Protein AF-A0A8D8CP98-F1 (afdb_monomer_lite)

Secondary structure (DSSP, 8-state):
------PPPPBTTB-----PPPSS----EEEEEEE--TT-SS-EEEEEEE--SHHHHTTS---TTEEEEEESS----TT-PPPTTPEEEEEETTTTEEEEEEEEPP--SB-TTSPBPPEEEEESGGGHHHHHHHHHHT-

Organism: Culex pipiens (NCBI:txid7175)

InterPro domains:
  IPR001254 Serine proteases, trypsin domain [PF00089] (19-131)
  IPR009003 Peptidase S1, PA clan [SSF50494] (10-136)

Structure (mmCIF, N/CA/C/O backbone):
data_AF-A0A8D8CP98-F1
#
_entry.id   AF-A0A8D8CP98-F1
#
loop_
_atom_site.group_PDB
_atom_site.id
_atom_site.type_symbol
_atom_site.label_atom_id
_atom_site.label_alt_id
_atom_site.label_comp_id
_atom_site.label_asym_id
_atom_site.label_entity_id
_atom_site.label_seq_id
_atom_site.pdbx_PDB_ins_code
_atom_site.Cartn_x
_atom_site.Cartn_y
_atom_site.Cartn_z
_atom_site.occupancy
_atom_site.B_iso_or_equiv
_atom_site.auth_seq_id
_atom_site.auth_comp_id
_atom_site.auth_asym_id
_atom_site.auth_atom_id
_atom_site.pdbx_PDB_model_num
ATOM 1 N N . SER A 1 1 ? -33.837 -20.892 5.143 1.00 38.81 1 SER A N 1
ATOM 2 C CA . SER A 1 1 ? -32.500 -21.498 4.996 1.00 38.81 1 SER A CA 1
ATOM 3 C C . SER A 1 1 ? -31.674 -21.085 6.203 1.00 38.81 1 SER A C 1
ATOM 5 O O . SER A 1 1 ? -31.676 -19.887 6.474 1.00 38.81 1 SER A O 1
ATOM 7 N N . PRO A 1 2 ? -31.062 -21.991 6.983 1.00 44.72 2 PRO A N 1
ATOM 8 C CA . PRO A 1 2 ? -30.258 -21.580 8.127 1.00 44.72 2 PRO A CA 1
ATOM 9 C C . PRO A 1 2 ? -28.942 -20.992 7.611 1.00 44.72 2 PRO A C 1
ATOM 11 O O . PRO A 1 2 ? -28.194 -21.669 6.908 1.00 44.72 2 PRO A O 1
ATOM 14 N N . GLN A 1 3 ? -28.671 -19.728 7.933 1.00 46.28 3 GLN A N 1
ATOM 15 C CA . GLN A 1 3 ? -27.362 -19.125 7.712 1.00 46.28 3 GLN A CA 1
ATOM 16 C C . GLN A 1 3 ? -26.374 -19.787 8.678 1.00 46.28 3 GLN A C 1
ATOM 18 O O . GLN A 1 3 ? -26.373 -19.509 9.875 1.00 46.28 3 GLN A O 1
ATOM 23 N N . THR A 1 4 ? -25.559 -20.715 8.183 1.00 48.72 4 THR A N 1
ATOM 24 C CA . THR A 1 4 ? -24.384 -21.183 8.918 1.00 48.72 4 THR A CA 1
ATOM 25 C C . THR A 1 4 ? -23.428 -20.005 9.057 1.00 48.72 4 THR A C 1
ATOM 27 O O . THR A 1 4 ? -22.854 -19.546 8.069 1.00 48.72 4 THR A O 1
ATOM 30 N N . ASN A 1 5 ? -23.287 -19.492 10.276 1.00 55.59 5 ASN A N 1
ATOM 31 C CA . ASN A 1 5 ? -22.322 -18.450 10.597 1.00 55.59 5 ASN A CA 1
ATOM 32 C C . ASN A 1 5 ? -20.901 -19.019 10.482 1.00 55.59 5 ASN A C 1
ATOM 34 O O . ASN A 1 5 ? -20.364 -19.589 11.428 1.00 55.59 5 ASN A O 1
ATOM 38 N N . ASN A 1 6 ? -20.297 -18.874 9.301 1.00 66.06 6 ASN A N 1
ATOM 39 C CA . ASN A 1 6 ? -18.942 -19.329 8.978 1.00 66.06 6 ASN A CA 1
ATOM 40 C C . ASN A 1 6 ? -17.869 -18.357 9.509 1.00 66.06 6 ASN A C 1
ATOM 42 O O . ASN A 1 6 ? -16.950 -17.976 8.783 1.00 66.06 6 ASN A O 1
ATOM 46 N N . TYR A 1 7 ? -17.996 -17.902 10.757 1.00 67.31 7 TYR A N 1
ATOM 47 C CA . TYR A 1 7 ? -17.000 -17.013 11.351 1.00 67.31 7 TYR A CA 1
ATOM 48 C C . TYR A 1 7 ? -15.720 -17.783 11.677 1.00 67.31 7 TYR A C 1
ATOM 50 O O . TYR A 1 7 ? -15.744 -18.821 12.337 1.00 67.31 7 TYR A O 1
ATOM 58 N N . ILE A 1 8 ? -14.586 -17.242 11.236 1.00 67.31 8 ILE A N 1
ATOM 59 C CA . ILE A 1 8 ? -13.264 -17.771 11.562 1.00 67.31 8 ILE A CA 1
ATOM 60 C C . ILE A 1 8 ? -12.943 -17.390 13.010 1.00 67.31 8 ILE A C 1
ATOM 62 O O . ILE A 1 8 ? -12.972 -16.214 13.371 1.00 67.31 8 ILE A O 1
ATOM 66 N N . SER A 1 9 ? -12.638 -18.378 13.851 1.00 61.72 9 SER A N 1
ATOM 67 C CA . SER A 1 9 ? -12.243 -18.123 15.237 1.00 61.72 9 SER A CA 1
ATOM 68 C C . SER A 1 9 ? -10.842 -17.498 15.305 1.00 61.72 9 SER A C 1
ATOM 70 O O . SER A 1 9 ? -9.921 -18.011 14.659 1.00 61.72 9 SER A O 1
ATOM 72 N N . PRO A 1 10 ? -10.643 -16.428 16.098 1.00 69.69 10 PRO A N 1
ATOM 73 C CA . PRO A 1 10 ? -9.317 -15.879 16.344 1.00 69.69 10 PRO A CA 1
ATOM 74 C C . PRO A 1 10 ? -8.365 -16.927 16.935 1.00 69.69 10 PRO A C 1
ATOM 76 O O . PRO A 1 10 ? -8.764 -17.791 17.714 1.00 69.69 10 PRO A O 1
ATOM 79 N N . SER A 1 11 ? -7.092 -16.835 16.569 1.00 57.78 11 SER A N 1
ATOM 80 C CA . SER A 1 11 ? -6.012 -17.731 16.993 1.00 57.78 11 SER A CA 1
ATOM 81 C C . SER A 1 11 ? -4.710 -16.933 17.084 1.00 57.78 11 SER A C 1
ATOM 83 O O . SER A 1 11 ? -4.646 -15.795 16.625 1.00 57.78 11 SER A O 1
ATOM 85 N N . ASN A 1 12 ? -3.632 -17.534 17.589 1.00 58.31 12 ASN A N 1
ATOM 86 C CA . ASN A 1 12 ? -2.290 -16.939 17.541 1.00 58.31 12 ASN A CA 1
ATOM 87 C C . ASN A 1 12 ? -1.852 -16.571 16.107 1.00 58.31 12 ASN A C 1
ATOM 89 O O . ASN A 1 12 ? -0.977 -15.728 15.930 1.00 58.31 12 ASN A O 1
ATOM 93 N N . TYR A 1 13 ? -2.475 -17.182 15.093 1.00 46.25 13 TYR A N 1
ATOM 94 C CA . TYR A 1 13 ? -2.233 -16.926 13.669 1.00 46.25 13 TYR A CA 1
ATOM 95 C C . TYR A 1 13 ? -3.300 -16.042 13.003 1.00 46.25 13 TYR A C 1
ATOM 97 O O . TYR A 1 13 ? -3.127 -15.638 11.857 1.00 46.25 13 TYR A O 1
ATOM 105 N N . ILE A 1 14 ? -4.412 -15.759 13.691 1.00 56.03 14 ILE A N 1
ATOM 106 C CA . ILE A 1 14 ? -5.579 -15.054 13.143 1.00 56.03 14 ILE A CA 1
ATOM 107 C C . ILE A 1 14 ? -6.000 -13.984 14.146 1.00 56.03 14 ILE A C 1
ATOM 109 O O . ILE A 1 14 ? -6.699 -14.262 15.120 1.00 56.03 14 ILE A O 1
ATOM 113 N N . GLY A 1 15 ? -5.554 -12.753 13.906 1.00 58.88 15 GLY A N 1
ATOM 114 C CA . GLY A 1 15 ? -5.884 -11.592 14.724 1.00 58.88 15 GLY A CA 1
ATOM 115 C C . GLY A 1 15 ? -6.503 -10.483 13.883 1.00 58.88 15 GLY A C 1
ATOM 116 O O . GLY A 1 15 ? -5.992 -10.137 12.821 1.00 58.88 15 GLY A O 1
ATOM 117 N N . HIS A 1 16 ? -7.585 -9.890 14.383 1.00 59.34 16 HIS A N 1
ATOM 118 C CA . HIS A 1 16 ? -8.153 -8.667 13.828 1.00 59.34 16 HIS A CA 1
ATOM 119 C C . HIS A 1 16 ? -7.709 -7.491 14.699 1.00 59.34 16 HIS A C 1
ATOM 121 O O . HIS A 1 16 ? -8.113 -7.383 15.853 1.00 59.34 16 HIS A O 1
ATOM 127 N N . SER A 1 17 ? -6.884 -6.596 14.160 1.00 53.38 17 SER A N 1
ATOM 128 C CA . SER A 1 17 ? -6.586 -5.314 14.803 1.00 53.38 17 SER A CA 1
ATOM 129 C C . SER A 1 17 ? -6.981 -4.202 13.845 1.00 53.38 17 SER A C 1
ATOM 131 O O . SER A 1 17 ? -6.178 -3.737 13.043 1.00 53.38 17 SER A O 1
ATOM 133 N N . PHE A 1 18 ? -8.249 -3.799 13.904 1.00 56.41 18 PHE A N 1
ATOM 134 C CA . PHE A 1 18 ? -8.772 -2.708 13.090 1.00 56.41 18 PHE A CA 1
ATOM 135 C C . PHE A 1 18 ? -9.221 -1.567 13.991 1.00 56.41 18 PHE A C 1
ATOM 137 O O . PHE A 1 18 ? -10.392 -1.439 14.339 1.00 56.41 18 PHE A O 1
ATOM 144 N N . THR A 1 19 ? -8.281 -0.705 14.358 1.00 52.34 19 THR A N 1
ATOM 145 C CA . THR A 1 19 ? -8.613 0.663 14.747 1.00 52.34 19 THR A CA 1
ATOM 146 C C . THR A 1 19 ? -8.212 1.574 13.593 1.00 52.34 19 THR A C 1
ATOM 148 O O . THR A 1 19 ? -7.018 1.776 13.368 1.00 52.34 19 THR A O 1
ATOM 151 N N . PRO A 1 20 ? -9.173 2.100 12.808 1.00 53.50 20 PRO A N 1
ATOM 152 C CA . PRO A 1 20 ? -8.846 3.121 11.832 1.00 53.50 20 PRO A CA 1
ATOM 153 C C . PRO A 1 20 ? -8.251 4.318 12.587 1.00 53.50 20 PRO A C 1
ATOM 155 O O . PRO A 1 20 ? -8.855 4.784 13.560 1.00 53.50 20 PRO A O 1
ATOM 158 N N . PRO A 1 21 ? -7.067 4.798 12.182 1.00 52.72 21 PRO A N 1
ATOM 159 C CA . PRO A 1 21 ? -6.411 5.928 12.825 1.00 52.72 21 PRO A CA 1
ATOM 160 C C . PRO A 1 21 ? -7.349 7.138 12.818 1.00 52.72 21 PRO A C 1
ATOM 162 O O . PRO A 1 21 ? -7.958 7.471 11.798 1.00 52.72 21 PRO A O 1
ATOM 165 N N . LYS A 1 22 ? -7.465 7.829 13.955 1.00 52.66 22 LYS A N 1
ATOM 166 C CA . LYS A 1 22 ? -8.063 9.170 13.961 1.00 52.66 22 LYS A CA 1
ATOM 167 C C . LYS A 1 22 ? -7.148 10.072 13.130 1.00 52.66 22 LYS A C 1
ATOM 169 O O . LYS A 1 22 ? -5.940 10.026 13.313 1.00 52.66 22 LYS A O 1
ATOM 174 N N . ALA A 1 23 ? -7.721 10.899 12.256 1.00 50.84 23 ALA A N 1
ATOM 175 C CA . ALA A 1 23 ? -7.043 11.717 11.237 1.00 50.84 23 ALA A CA 1
ATOM 176 C C . ALA A 1 23 ? -5.996 12.744 11.741 1.00 50.84 23 ALA A C 1
ATOM 178 O O . ALA A 1 23 ? -5.550 13.599 10.981 1.00 50.84 23 ALA A O 1
ATOM 179 N N . LYS A 1 24 ? -5.578 12.690 13.011 1.00 52.28 24 LYS A N 1
ATOM 180 C CA . LYS A 1 24 ? -4.443 13.465 13.506 1.00 52.28 24 LYS A CA 1
ATOM 181 C C . LYS A 1 24 ? -3.169 12.821 12.976 1.00 52.28 24 LYS A C 1
ATOM 183 O O . LYS A 1 24 ? -2.886 11.685 13.340 1.00 52.28 24 LYS A O 1
ATOM 188 N N . GLN A 1 25 ? -2.477 13.551 12.100 1.00 54.03 25 GLN A N 1
ATOM 189 C CA . GLN A 1 25 ? -1.149 13.317 11.515 1.00 54.03 25 GLN A CA 1
ATOM 190 C C . GLN A 1 25 ? -0.378 12.171 12.189 1.00 54.03 25 GLN A C 1
ATOM 192 O O . GLN A 1 25 ? 0.456 12.367 13.069 1.00 54.03 25 GLN A O 1
ATOM 197 N N . THR A 1 26 ? -0.744 10.945 11.822 1.00 66.50 26 THR A N 1
ATOM 198 C CA . THR A 1 26 ? -0.197 9.742 12.433 1.00 66.50 26 THR A CA 1
ATOM 199 C C . THR A 1 26 ? 1.078 9.434 11.680 1.00 66.50 26 THR A C 1
ATOM 201 O O . THR A 1 26 ? 1.041 9.173 10.479 1.00 66.50 26 THR A O 1
ATOM 204 N N . VAL A 1 27 ? 2.214 9.521 12.367 1.00 74.69 27 VAL A N 1
ATOM 205 C CA . VAL A 1 27 ? 3.494 9.135 11.779 1.00 74.69 27 VAL A CA 1
ATOM 206 C C . VAL A 1 27 ? 3.493 7.617 11.649 1.00 74.69 27 VAL A C 1
ATOM 208 O O . VAL A 1 27 ? 3.625 6.891 12.635 1.00 74.69 27 VAL A O 1
ATOM 211 N N . TRP A 1 28 ? 3.289 7.142 10.424 1.00 82.06 28 TRP A N 1
ATOM 212 C CA . TRP A 1 28 ? 3.362 5.727 10.104 1.00 82.06 28 TRP A CA 1
ATOM 213 C C . TRP A 1 28 ? 4.801 5.250 10.209 1.00 82.06 28 TRP A C 1
ATOM 215 O O . TRP A 1 28 ? 5.707 5.828 9.613 1.00 82.06 28 TRP A O 1
ATOM 225 N N . THR A 1 29 ? 5.013 4.180 10.966 1.00 84.88 29 TH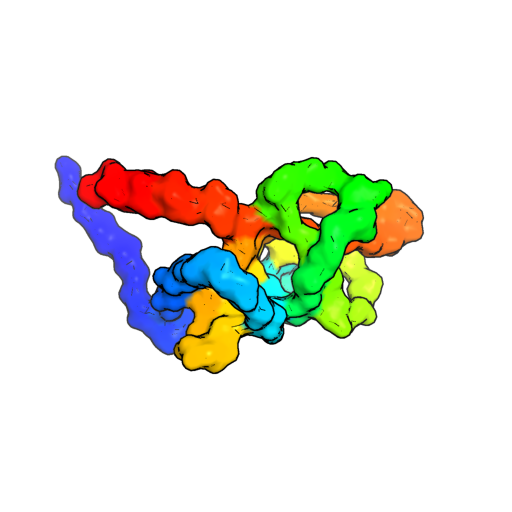R A N 1
ATOM 226 C CA . THR A 1 29 ? 6.336 3.573 11.113 1.00 84.88 29 THR A CA 1
ATOM 227 C C . THR A 1 29 ? 6.238 2.079 10.883 1.00 84.88 29 THR A C 1
ATOM 229 O O . THR A 1 29 ? 5.170 1.485 11.044 1.00 84.88 29 THR A O 1
ATOM 232 N N . ASN A 1 30 ? 7.362 1.472 10.500 1.00 91.44 30 ASN A N 1
ATOM 233 C CA . ASN A 1 30 ? 7.469 0.029 10.296 1.00 91.44 30 ASN A CA 1
ATOM 234 C C . ASN A 1 30 ? 6.363 -0.518 9.385 1.00 91.44 30 ASN A C 1
ATOM 236 O O . ASN A 1 30 ? 5.757 -1.536 9.698 1.00 91.44 30 ASN A O 1
ATOM 240 N N . CYS A 1 31 ? 6.064 0.173 8.285 1.00 93.38 31 CYS A N 1
ATOM 241 C CA . CYS A 1 31 ? 5.066 -0.296 7.336 1.00 93.38 31 CYS A CA 1
ATOM 242 C C . CYS A 1 31 ? 5.564 -1.544 6.615 1.00 93.38 31 CYS A C 1
ATOM 244 O O . CYS A 1 31 ? 6.735 -1.636 6.254 1.00 93.38 31 CYS A O 1
ATOM 246 N N . ASN A 1 32 ? 4.677 -2.506 6.409 1.00 93.81 32 ASN A N 1
ATOM 247 C CA . ASN A 1 32 ? 4.968 -3.748 5.720 1.00 93.81 32 ASN A CA 1
ATOM 248 C C . ASN A 1 32 ? 3.796 -4.112 4.817 1.00 93.81 32 ASN A C 1
ATOM 250 O O . ASN A 1 32 ? 2.639 -3.958 5.207 1.00 93.81 32 ASN A O 1
ATOM 254 N N . THR A 1 33 ? 4.109 -4.638 3.642 1.00 92.81 33 THR A N 1
ATOM 255 C CA . THR A 1 33 ? 3.174 -5.474 2.890 1.00 92.81 33 THR A CA 1
ATOM 256 C C . THR A 1 33 ? 3.536 -6.935 3.125 1.00 92.81 33 THR A C 1
ATOM 258 O O . THR A 1 33 ? 4.714 -7.283 3.281 1.00 92.81 33 THR A O 1
ATOM 261 N N . LEU A 1 34 ? 2.509 -7.772 3.224 1.00 91.44 34 LEU A N 1
ATOM 262 C CA . LEU A 1 34 ? 2.637 -9.217 3.346 1.00 91.44 34 LEU A CA 1
ATOM 263 C C . LEU A 1 34 ? 1.840 -9.845 2.214 1.00 91.44 34 LEU A C 1
ATOM 265 O O . LEU A 1 34 ? 0.651 -9.563 2.081 1.00 91.44 34 LEU A O 1
ATOM 269 N N . GLY A 1 35 ? 2.461 -10.714 1.427 1.00 89.56 35 GLY A N 1
ATOM 270 C CA . GLY A 1 35 ? 1.744 -11.342 0.329 1.00 89.56 35 GLY A CA 1
ATOM 271 C C . GLY A 1 35 ? 2.519 -12.441 -0.369 1.00 89.56 35 GLY A C 1
ATOM 272 O O . GLY A 1 35 ? 3.717 -12.637 -0.161 1.00 89.56 35 GLY A O 1
ATOM 273 N N . TRP A 1 36 ? 1.788 -13.189 -1.184 1.00 89.44 36 TRP A N 1
ATOM 274 C CA . TRP A 1 36 ? 2.355 -14.151 -2.118 1.00 89.44 36 TRP A CA 1
ATOM 275 C C . TRP A 1 36 ? 2.590 -13.474 -3.461 1.00 89.44 36 TRP A C 1
ATOM 277 O O . TRP A 1 36 ? 1.862 -12.551 -3.829 1.00 89.44 36 TRP A O 1
ATOM 287 N N . SER A 1 37 ? 3.572 -13.968 -4.206 1.00 85.44 37 SER A N 1
ATOM 288 C CA . SER A 1 37 ? 3.805 -13.583 -5.594 1.00 85.44 37 SER A CA 1
ATOM 289 C C . SER A 1 37 ? 3.852 -14.828 -6.473 1.00 85.44 37 SER A C 1
ATOM 291 O O . SER A 1 37 ? 3.957 -15.954 -5.990 1.00 85.44 37 SER A O 1
ATOM 293 N N . ARG A 1 38 ? 3.787 -14.646 -7.795 1.00 80.56 38 ARG A N 1
ATOM 294 C CA . ARG A 1 38 ? 3.774 -15.766 -8.755 1.00 80.56 38 ARG A CA 1
ATOM 295 C C . ARG A 1 38 ? 5.026 -16.641 -8.707 1.00 80.56 38 ARG A C 1
ATOM 297 O O . ARG A 1 38 ? 4.980 -17.770 -9.178 1.00 80.56 38 ARG A O 1
ATOM 304 N N . GLN A 1 39 ? 6.135 -16.106 -8.209 1.00 81.00 39 GLN A N 1
ATOM 305 C CA . GLN A 1 39 ? 7.442 -16.760 -8.255 1.00 81.00 39 GLN A CA 1
ATOM 306 C C . GLN A 1 39 ? 7.916 -17.242 -6.881 1.00 81.00 39 GLN A C 1
ATOM 308 O O . GLN A 1 39 ? 9.050 -17.69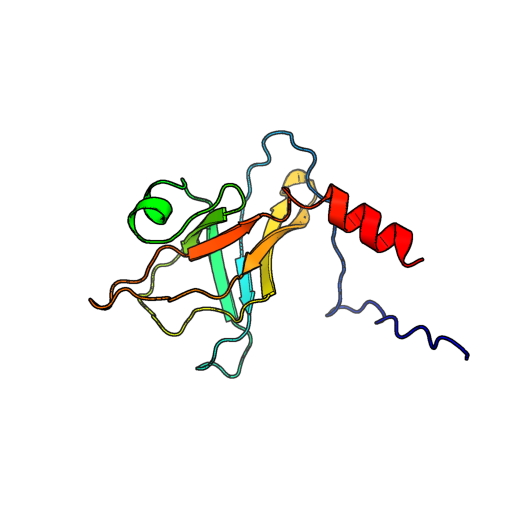8 -6.759 1.00 81.00 39 GLN A O 1
ATOM 313 N N . ARG A 1 40 ? 7.074 -17.140 -5.843 1.00 79.75 40 ARG A N 1
ATOM 314 C CA . ARG A 1 40 ? 7.424 -17.564 -4.485 1.00 79.75 40 ARG A CA 1
ATOM 315 C C . ARG A 1 40 ? 6.321 -18.404 -3.868 1.00 79.75 40 ARG A C 1
ATOM 317 O O . ARG A 1 40 ? 5.149 -18.046 -3.901 1.00 79.75 40 ARG A O 1
ATOM 324 N N . ASP A 1 41 ? 6.732 -19.519 -3.286 1.00 87.62 41 ASP A N 1
ATOM 325 C CA . ASP A 1 41 ? 5.879 -20.522 -2.648 1.00 87.62 41 ASP A CA 1
ATOM 326 C C . ASP A 1 41 ? 5.616 -20.242 -1.159 1.00 87.62 41 ASP A C 1
ATOM 328 O O . ASP A 1 41 ? 4.747 -20.860 -0.546 1.00 87.62 41 ASP A O 1
ATOM 332 N N . HIS A 1 42 ? 6.328 -19.280 -0.578 1.00 89.94 42 HIS A N 1
ATOM 333 C CA . HIS A 1 42 ? 6.166 -18.847 0.803 1.00 89.94 42 HIS A CA 1
ATOM 334 C C . HIS A 1 42 ? 5.742 -17.377 0.889 1.00 89.94 42 HIS A C 1
ATOM 336 O O . HIS A 1 42 ? 6.025 -16.566 0.002 1.00 89.94 42 HIS A O 1
ATOM 342 N N . LEU A 1 43 ? 5.060 -17.034 1.985 1.00 89.38 43 LEU A N 1
ATOM 343 C CA . LEU A 1 43 ? 4.618 -15.670 2.265 1.00 89.38 43 LEU A CA 1
ATOM 344 C C . LEU A 1 43 ? 5.828 -14.733 2.367 1.00 89.38 43 LEU A C 1
ATOM 346 O O . LEU A 1 43 ? 6.765 -15.001 3.121 1.00 89.38 43 LEU A O 1
ATOM 350 N N . GLN A 1 44 ? 5.786 -13.624 1.636 1.00 88.50 44 GLN A N 1
ATOM 351 C CA . GLN A 1 44 ? 6.826 -12.603 1.669 1.00 88.50 44 GLN A CA 1
ATOM 352 C C . GLN A 1 44 ? 6.450 -11.455 2.587 1.00 88.50 44 GLN A C 1
ATOM 354 O O . GLN A 1 44 ? 5.273 -11.147 2.780 1.00 88.50 44 GLN A O 1
ATOM 359 N N . ARG A 1 45 ? 7.481 -10.781 3.097 1.00 90.62 45 ARG A N 1
ATOM 360 C CA . ARG A 1 45 ? 7.359 -9.484 3.752 1.00 90.62 45 ARG A CA 1
ATOM 361 C C . ARG A 1 45 ? 8.267 -8.487 3.062 1.00 90.62 45 ARG A C 1
ATOM 363 O O . ARG A 1 45 ? 9.482 -8.674 3.064 1.00 90.62 45 ARG A O 1
ATOM 370 N N . VAL A 1 46 ? 7.684 -7.389 2.600 1.00 90.00 46 VAL A N 1
ATOM 371 C CA . VAL A 1 46 ? 8.433 -6.226 2.122 1.00 90.00 46 VAL A CA 1
ATOM 372 C C . VAL A 1 46 ? 8.182 -5.070 3.077 1.00 90.00 46 VAL A C 1
ATOM 374 O O . VAL A 1 46 ? 7.038 -4.683 3.323 1.00 90.00 46 VAL A O 1
ATOM 377 N N . GLN A 1 47 ? 9.261 -4.525 3.636 1.00 92.38 47 GLN A N 1
ATOM 378 C CA . GLN A 1 47 ? 9.181 -3.326 4.458 1.00 92.38 47 GLN A CA 1
ATOM 379 C C . GLN A 1 47 ? 9.066 -2.104 3.551 1.00 92.38 47 GLN A C 1
ATOM 381 O O . GLN A 1 47 ? 9.856 -1.932 2.624 1.00 92.38 47 GLN A O 1
ATOM 386 N N . LEU A 1 48 ? 8.096 -1.248 3.844 1.00 92.12 48 LEU A N 1
ATOM 387 C CA . LEU A 1 48 ? 7.734 -0.092 3.042 1.00 92.12 48 LEU A CA 1
ATOM 388 C C . LEU A 1 48 ? 8.003 1.208 3.798 1.00 92.12 48 LEU A C 1
ATOM 390 O O . LEU A 1 48 ? 7.884 1.287 5.025 1.00 92.12 48 LEU A O 1
ATOM 394 N N . LYS A 1 49 ? 8.298 2.254 3.035 1.00 91.25 49 LYS A N 1
ATOM 395 C CA . LYS A 1 49 ? 8.266 3.650 3.460 1.00 91.25 49 LYS A CA 1
ATOM 396 C C . LYS A 1 49 ? 7.201 4.353 2.635 1.00 91.25 49 LYS A C 1
ATOM 398 O O . LYS A 1 49 ? 7.240 4.288 1.411 1.00 91.25 49 LYS A O 1
ATOM 403 N N . ILE A 1 50 ? 6.238 4.988 3.297 1.00 90.56 50 ILE A N 1
ATOM 404 C CA . ILE A 1 50 ? 5.270 5.848 2.608 1.00 90.56 50 ILE A CA 1
ATOM 405 C C . ILE A 1 50 ? 6.025 7.098 2.159 1.00 90.56 50 ILE A C 1
ATOM 407 O O . ILE A 1 50 ? 6.702 7.725 2.974 1.00 90.56 50 ILE A O 1
ATOM 411 N N . SER A 1 51 ? 5.932 7.420 0.873 1.00 88.62 51 SER A N 1
ATOM 412 C CA . SER A 1 51 ? 6.667 8.509 0.232 1.00 88.62 51 SER A CA 1
ATOM 413 C C . SER A 1 51 ? 5.712 9.521 -0.404 1.00 88.62 51 SER A C 1
ATOM 415 O O . SER A 1 51 ? 4.490 9.331 -0.428 1.00 88.62 51 SER A O 1
ATOM 417 N N . ASP A 1 52 ? 6.268 10.628 -0.896 1.00 88.88 52 ASP A N 1
ATOM 418 C CA . ASP A 1 52 ? 5.514 11.611 -1.670 1.00 88.88 52 ASP A CA 1
ATOM 419 C C . ASP A 1 52 ? 4.925 10.983 -2.938 1.00 88.88 52 ASP A C 1
ATOM 421 O O . ASP A 1 52 ? 5.479 10.046 -3.501 1.00 88.88 52 ASP A O 1
ATOM 425 N N . MET A 1 53 ? 3.810 11.522 -3.434 1.00 88.81 53 MET A N 1
ATOM 426 C CA . MET A 1 53 ? 3.163 10.997 -4.647 1.00 88.81 53 MET A CA 1
ATOM 427 C C . MET A 1 53 ? 3.940 11.287 -5.937 1.00 88.81 53 MET A C 1
ATOM 429 O O . MET A 1 53 ? 3.810 10.544 -6.910 1.00 88.81 53 MET A O 1
ATOM 433 N N . LYS A 1 54 ? 4.782 12.326 -5.945 1.00 88.38 54 LYS A N 1
ATOM 434 C CA . LYS A 1 54 ? 5.484 12.825 -7.138 1.00 88.38 54 LYS A CA 1
ATOM 435 C C . LYS A 1 54 ? 6.287 11.751 -7.906 1.00 88.38 54 LYS A C 1
ATOM 437 O O . LYS A 1 54 ? 6.191 11.729 -9.132 1.00 88.38 54 LYS A O 1
ATOM 442 N N . PRO A 1 55 ? 7.059 10.849 -7.265 1.00 83.12 55 PRO A N 1
ATOM 443 C CA . PRO A 1 55 ? 7.757 9.769 -7.969 1.00 83.12 55 PRO A CA 1
ATOM 444 C C . PRO A 1 55 ? 6.796 8.771 -8.631 1.00 83.12 55 PRO A C 1
ATOM 446 O O . PRO A 1 55 ? 7.085 8.265 -9.713 1.00 83.12 55 PRO A O 1
ATOM 449 N N . CYS A 1 56 ? 5.641 8.513 -8.012 1.00 86.31 56 CYS A N 1
ATOM 450 C CA . CYS A 1 56 ? 4.633 7.593 -8.528 1.00 86.31 56 CYS A CA 1
ATOM 451 C C . CYS A 1 56 ? 3.838 8.175 -9.708 1.00 86.31 56 CYS A C 1
ATOM 453 O O . CYS A 1 56 ? 3.619 7.474 -10.695 1.00 86.31 56 CYS A O 1
ATOM 455 N N . GLU A 1 57 ? 3.430 9.445 -9.631 1.00 85.56 57 GLU A N 1
ATOM 456 C CA . GLU A 1 57 ? 2.613 10.122 -10.655 1.00 85.56 57 GLU A CA 1
ATOM 457 C C . GLU A 1 57 ? 3.310 10.219 -12.017 1.00 85.56 57 GLU A C 1
ATOM 459 O O . GLU A 1 57 ? 2.666 10.118 -13.058 1.00 85.56 57 GLU A O 1
ATOM 464 N N . ASN A 1 58 ? 4.636 10.361 -12.019 1.00 77.81 58 ASN A N 1
ATOM 465 C CA . ASN A 1 58 ? 5.415 10.478 -13.253 1.00 77.81 58 ASN A CA 1
ATOM 466 C C . ASN A 1 58 ? 5.547 9.153 -14.022 1.00 77.81 58 ASN A C 1
ATOM 468 O O . ASN A 1 58 ? 5.886 9.159 -15.204 1.00 77.81 58 ASN A O 1
ATOM 472 N N . ILE A 1 59 ? 5.347 8.017 -13.349 1.00 72.50 59 ILE A N 1
ATOM 473 C CA . ILE A 1 59 ? 5.703 6.682 -13.861 1.00 72.50 59 ILE A CA 1
ATOM 474 C C . ILE A 1 59 ? 4.465 5.784 -14.008 1.00 72.50 59 ILE A C 1
ATOM 476 O O . ILE A 1 59 ? 4.471 4.828 -14.793 1.00 72.50 59 ILE A O 1
ATOM 480 N N . SER A 1 60 ? 3.396 6.094 -13.275 1.00 70.12 60 SER A N 1
ATOM 481 C CA . SER A 1 60 ? 2.218 5.248 -13.139 1.00 70.12 60 SER A CA 1
ATOM 482 C C . SER A 1 60 ? 0.927 6.066 -13.069 1.00 70.12 60 SER A C 1
ATOM 484 O O . SER A 1 60 ? 0.917 7.207 -12.618 1.00 70.12 60 SER A O 1
ATOM 486 N N . ILE A 1 61 ? -0.199 5.448 -13.442 1.00 75.38 61 ILE A N 1
ATOM 487 C CA . ILE A 1 61 ? -1.527 6.059 -13.290 1.00 75.38 61 ILE A CA 1
ATOM 488 C C . ILE A 1 61 ? -1.888 6.086 -11.798 1.00 75.38 61 ILE A C 1
ATOM 490 O O . ILE A 1 61 ? -2.195 5.048 -11.195 1.00 75.38 61 ILE A O 1
ATOM 494 N N 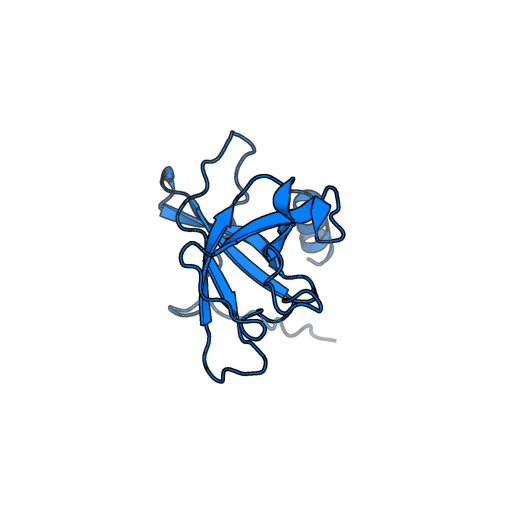. ALA A 1 62 ? -1.819 7.280 -11.213 1.00 84.06 62 ALA A N 1
ATOM 495 C CA . ALA A 1 62 ? -2.218 7.570 -9.844 1.00 84.06 62 ALA A CA 1
ATOM 496 C C . ALA A 1 62 ? -3.646 8.134 -9.788 1.00 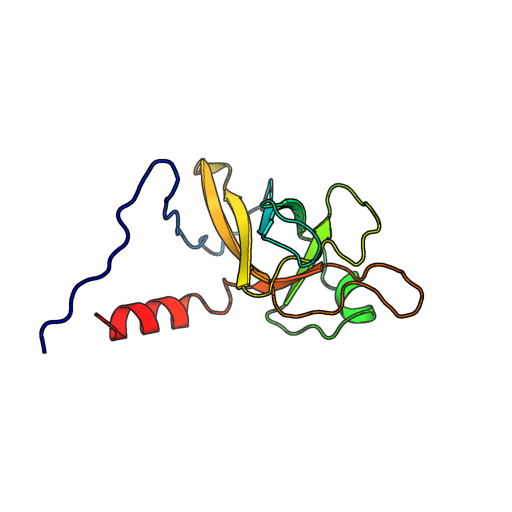84.06 62 ALA A C 1
ATOM 498 O O . ALA A 1 62 ? -4.132 8.764 -10.726 1.00 84.06 62 ALA A O 1
ATOM 499 N N . THR A 1 63 ? -4.313 7.924 -8.657 1.00 85.81 63 THR A N 1
ATOM 500 C CA . THR A 1 63 ? -5.609 8.532 -8.332 1.00 85.81 63 THR A CA 1
ATOM 501 C C . THR A 1 63 ? -5.519 9.248 -6.986 1.00 85.81 63 THR A C 1
ATOM 503 O O . THR A 1 63 ? -4.568 9.051 -6.230 1.00 85.81 63 THR A O 1
ATOM 506 N N . VAL A 1 64 ? -6.549 10.017 -6.622 1.00 84.88 64 VAL A N 1
ATOM 507 C CA . VAL A 1 64 ? -6.653 10.637 -5.285 1.00 84.88 64 VAL A CA 1
ATOM 508 C C . VAL A 1 64 ? -6.592 9.609 -4.142 1.00 84.88 64 VAL A C 1
ATOM 510 O O . VAL A 1 64 ? -6.115 9.907 -3.042 1.00 84.88 64 VAL A O 1
ATOM 513 N N . ASN A 1 65 ? -7.005 8.370 -4.424 1.00 88.88 65 ASN A N 1
ATOM 514 C CA . ASN A 1 65 ? -6.974 7.257 -3.483 1.00 88.88 65 ASN A CA 1
ATOM 515 C C . ASN A 1 65 ? -5.644 6.502 -3.485 1.00 88.88 65 ASN A C 1
ATOM 517 O O . ASN A 1 65 ? -5.460 5.630 -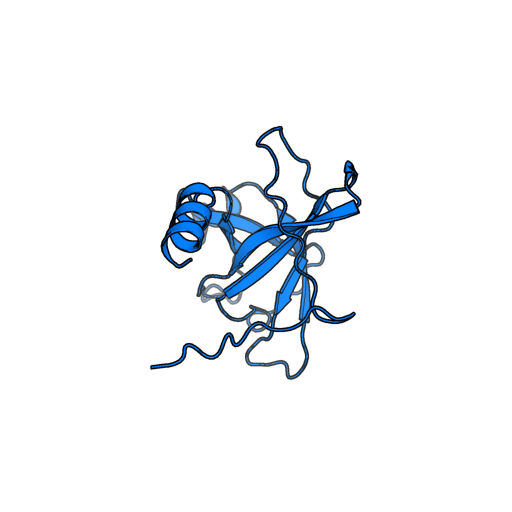2.647 1.00 88.88 65 ASN A O 1
ATOM 521 N N . SER A 1 66 ? -4.699 6.835 -4.361 1.00 90.75 66 SER A N 1
ATOM 522 C CA . SER A 1 66 ? -3.407 6.156 -4.413 1.00 90.75 66 SER A CA 1
ATOM 523 C C . SER A 1 66 ? -2.471 6.628 -3.297 1.00 90.75 66 SER A C 1
ATOM 525 O O . SER A 1 66 ? -2.480 7.792 -2.891 1.00 90.75 66 SER A O 1
ATOM 527 N N . MET A 1 67 ? -1.669 5.699 -2.787 1.00 91.75 67 MET A N 1
ATOM 528 C CA . MET A 1 67 ? -0.607 5.881 -1.803 1.00 91.75 67 MET A CA 1
ATOM 529 C C . MET A 1 67 ? 0.703 5.393 -2.413 1.00 91.75 67 MET A C 1
ATOM 531 O O . MET A 1 67 ? 0.832 4.209 -2.726 1.00 91.75 67 MET A O 1
ATOM 535 N N . CYS A 1 68 ? 1.659 6.307 -2.563 1.00 91.44 68 CYS A N 1
ATOM 536 C CA . CYS A 1 68 ? 3.001 5.997 -3.030 1.00 91.44 68 CYS A CA 1
ATOM 537 C C . CYS A 1 68 ? 3.852 5.440 -1.891 1.00 91.44 68 CYS A C 1
ATOM 539 O O . CYS A 1 68 ? 3.764 5.886 -0.742 1.00 91.44 68 CYS A O 1
ATOM 541 N N . THR A 1 69 ? 4.659 4.439 -2.213 1.00 90.81 69 THR A N 1
ATOM 542 C CA . THR A 1 69 ? 5.584 3.825 -1.272 1.00 90.81 69 THR A CA 1
ATOM 543 C C . THR A 1 69 ? 6.857 3.383 -1.972 1.00 90.81 69 THR A C 1
ATOM 545 O O . THR A 1 69 ? 6.883 3.113 -3.174 1.00 90.81 69 THR A O 1
ATOM 548 N N . GLU A 1 70 ? 7.901 3.233 -1.174 1.00 87.44 70 GLU A N 1
ATOM 549 C CA . GLU A 1 70 ? 9.185 2.693 -1.589 1.00 87.44 70 GLU A CA 1
ATOM 550 C C . GLU A 1 70 ? 9.552 1.513 -0.690 1.00 87.44 70 GLU A C 1
ATOM 552 O O . GLU A 1 70 ? 9.259 1.514 0.511 1.00 87.44 70 GLU A O 1
ATOM 557 N N . ALA A 1 71 ? 10.206 0.497 -1.253 1.00 85.81 71 ALA A N 1
ATOM 558 C CA . ALA A 1 71 ? 10.792 -0.564 -0.448 1.00 85.81 71 ALA A CA 1
ATOM 559 C C . ALA A 1 71 ? 11.929 0.020 0.406 1.00 85.81 71 ALA A C 1
ATOM 561 O O . ALA A 1 71 ? 12.820 0.697 -0.099 1.00 85.81 71 ALA A O 1
ATOM 562 N N . ALA A 1 72 ? 11.917 -0.249 1.712 1.00 82.31 72 ALA A N 1
ATOM 563 C CA . ALA A 1 72 ? 12.945 0.244 2.628 1.00 82.31 72 ALA A CA 1
ATOM 564 C C . ALA A 1 72 ? 14.340 -0.306 2.290 1.00 82.31 72 ALA A C 1
ATOM 566 O O . ALA A 1 72 ? 15.340 0.358 2.564 1.00 82.31 72 ALA A O 1
ATOM 567 N N . TYR A 1 73 ? 14.376 -1.497 1.690 1.00 78.69 73 TYR A N 1
ATOM 568 C CA . TYR A 1 73 ? 15.562 -2.148 1.157 1.00 78.69 73 TYR A CA 1
ATOM 569 C C . TYR A 1 73 ? 15.314 -2.419 -0.322 1.00 78.69 73 TYR A C 1
ATOM 571 O O . TYR A 1 73 ? 14.499 -3.272 -0.668 1.00 78.69 73 TYR A O 1
ATOM 579 N N . HIS A 1 74 ? 15.978 -1.658 -1.190 1.00 67.44 74 HIS A N 1
ATOM 580 C CA . HIS A 1 74 ? 15.822 -1.828 -2.626 1.00 67.44 74 HIS A CA 1
ATOM 581 C C . HIS A 1 74 ? 16.554 -3.072 -3.107 1.00 67.44 74 HIS A C 1
ATOM 583 O O . HIS A 1 74 ? 17.768 -3.208 -2.949 1.00 67.44 74 HIS A O 1
ATOM 589 N N . LYS A 1 75 ? 15.796 -3.946 -3.756 1.00 71.06 75 LYS A N 1
ATOM 590 C CA . LYS A 1 75 ? 16.301 -5.015 -4.597 1.00 71.06 75 LYS A CA 1
ATOM 591 C C . LYS A 1 75 ? 15.474 -4.958 -5.869 1.00 71.06 75 LYS A C 1
ATOM 593 O O . LYS A 1 75 ? 14.262 -5.105 -5.804 1.00 71.06 75 LYS A O 1
ATOM 598 N N . GLN A 1 76 ? 16.125 -4.693 -6.997 1.00 73.75 76 GLN A N 1
ATOM 599 C CA . GLN A 1 76 ? 15.439 -4.621 -8.279 1.00 73.75 76 GLN A CA 1
ATOM 600 C C . GLN A 1 76 ? 14.883 -6.006 -8.612 1.00 73.75 76 GLN A C 1
ATOM 602 O O . GLN A 1 76 ? 15.634 -6.911 -8.976 1.00 73.75 76 GLN A O 1
ATOM 607 N N . ASP A 1 77 ? 13.578 -6.179 -8.428 1.00 75.56 77 ASP A N 1
ATOM 608 C CA . ASP A 1 77 ? 12.908 -7.453 -8.641 1.00 75.56 77 ASP A CA 1
ATOM 609 C C . ASP A 1 77 ? 11.493 -7.231 -9.189 1.00 75.56 77 ASP A C 1
ATOM 611 O O . ASP A 1 77 ? 10.533 -6.967 -8.469 1.00 75.56 77 ASP A O 1
ATOM 615 N N . CYS A 1 78 ? 11.364 -7.388 -10.506 1.00 78.06 78 CYS A N 1
ATOM 616 C CA . CYS A 1 78 ? 10.101 -7.252 -11.230 1.00 78.06 78 CYS A CA 1
ATOM 617 C C . CYS A 1 78 ? 9.091 -8.378 -10.940 1.00 78.06 78 CYS A C 1
ATOM 619 O O . CYS A 1 78 ? 7.999 -8.379 -11.508 1.00 78.06 78 CYS A O 1
ATOM 621 N N . SER A 1 79 ? 9.462 -9.370 -10.126 1.00 75.94 79 SER A N 1
ATOM 622 C CA . SER A 1 79 ? 8.633 -10.526 -9.776 1.00 75.94 79 SER A CA 1
ATOM 623 C C . SER A 1 79 ? 8.159 -10.535 -8.320 1.00 75.94 79 SER A C 1
ATOM 625 O O . SER A 1 79 ? 7.331 -11.369 -7.941 1.00 75.94 79 SER A O 1
ATOM 627 N N . GLU A 1 80 ? 8.673 -9.610 -7.507 1.00 70.94 80 GLU A N 1
ATOM 628 C CA . GLU A 1 80 ? 8.372 -9.469 -6.079 1.00 70.94 80 GLU A CA 1
ATOM 629 C C . GLU A 1 80 ? 7.094 -8.655 -5.802 1.00 70.94 80 GLU A C 1
ATOM 631 O O . GLU A 1 80 ? 6.846 -8.285 -4.654 1.00 70.94 80 GLU A O 1
ATOM 636 N N . GLU A 1 81 ? 6.265 -8.360 -6.808 1.00 78.25 81 GLU A N 1
ATOM 637 C CA . GLU A 1 81 ? 4.946 -7.771 -6.554 1.00 78.25 81 GLU A CA 1
ATOM 638 C C . GLU A 1 81 ? 4.005 -8.806 -5.934 1.00 78.25 81 GLU A C 1
ATOM 640 O O . GLU A 1 81 ? 3.811 -9.912 -6.454 1.00 78.25 81 GLU A O 1
ATOM 645 N N . GLU A 1 82 ? 3.414 -8.434 -4.802 1.00 87.62 82 GLU A N 1
ATOM 646 C CA . GLU A 1 82 ? 2.415 -9.253 -4.139 1.00 87.62 82 GLU A CA 1
ATOM 647 C C . GLU A 1 82 ? 1.119 -9.289 -4.962 1.00 87.62 82 GLU A C 1
ATOM 649 O O . GLU A 1 82 ? 0.808 -8.376 -5.731 1.00 87.62 82 GLU A O 1
ATOM 654 N N . PHE A 1 83 ? 0.313 -10.337 -4.794 1.00 89.38 83 PHE A N 1
ATOM 655 C CA . PHE A 1 83 ? -1.000 -10.388 -5.429 1.00 89.38 83 PHE A CA 1
ATOM 656 C C . PHE A 1 83 ? -1.888 -9.210 -5.008 1.00 89.38 83 PHE A C 1
ATOM 658 O O . PHE A 1 83 ? -1.858 -8.749 -3.862 1.00 89.38 83 PHE A O 1
ATOM 665 N N . ALA A 1 84 ? -2.741 -8.765 -5.933 1.00 91.06 84 ALA A N 1
ATOM 666 C CA . ALA A 1 84 ? -3.774 -7.782 -5.638 1.00 91.06 84 ALA A CA 1
ATOM 667 C C . ALA A 1 84 ? -4.652 -8.255 -4.465 1.00 91.06 84 ALA A C 1
ATOM 669 O O . ALA A 1 84 ? -4.976 -9.436 -4.349 1.00 91.06 84 ALA A O 1
ATOM 670 N N . GLY A 1 85 ? -5.017 -7.322 -3.589 1.00 92.00 85 GLY A N 1
ATOM 671 C CA . GLY A 1 85 ? -5.678 -7.595 -2.314 1.00 92.00 85 GLY A CA 1
ATOM 672 C C . GLY A 1 85 ? -4.722 -7.734 -1.125 1.00 92.00 85 GLY A C 1
ATOM 673 O O . GLY A 1 85 ? -5.188 -7.729 0.014 1.00 92.00 85 GLY A O 1
ATOM 674 N N . SER A 1 86 ? -3.404 -7.806 -1.350 1.00 93.12 86 SER A N 1
ATOM 675 C CA . SER A 1 86 ? -2.423 -7.887 -0.258 1.00 93.12 86 SER A CA 1
ATOM 676 C C . SER A 1 86 ? -2.467 -6.636 0.635 1.00 93.12 86 SER A C 1
ATOM 678 O O . SER A 1 86 ? -2.552 -5.514 0.120 1.00 93.12 86 SER A O 1
ATOM 680 N N . PRO A 1 87 ? -2.441 -6.794 1.970 1.00 94.38 87 PRO A N 1
ATOM 681 C CA . PRO A 1 87 ? -2.578 -5.682 2.899 1.00 94.38 87 PRO A CA 1
ATOM 682 C C . PRO A 1 87 ? -1.268 -4.913 3.079 1.00 94.38 87 PRO A C 1
ATOM 684 O O . PRO A 1 87 ? -0.202 -5.506 3.229 1.00 94.38 87 PRO A O 1
ATOM 687 N N . VAL A 1 88 ? -1.372 -3.590 3.214 1.00 93.75 88 VAL A N 1
ATOM 688 C CA . VAL A 1 88 ? -0.309 -2.758 3.787 1.00 93.75 88 VAL A CA 1
ATOM 689 C C . VAL A 1 88 ? -0.666 -2.428 5.223 1.00 93.75 88 VAL A C 1
ATOM 691 O O . VAL A 1 88 ? -1.664 -1.751 5.489 1.00 93.75 88 VAL A O 1
ATOM 694 N N . VAL A 1 89 ? 0.174 -2.877 6.150 1.00 93.81 89 VAL A N 1
ATOM 695 C CA . VAL A 1 89 ? 0.011 -2.660 7.586 1.00 93.81 89 VAL A CA 1
ATOM 696 C C . VAL A 1 89 ? 1.148 -1.813 8.137 1.00 93.81 89 VAL A C 1
ATOM 698 O O . VAL A 1 89 ? 2.311 -2.041 7.820 1.00 93.81 89 VAL A O 1
ATOM 701 N N . CYS A 1 90 ? 0.829 -0.844 8.989 1.00 92.06 90 CYS A N 1
ATOM 702 C CA . CYS A 1 90 ? 1.818 -0.003 9.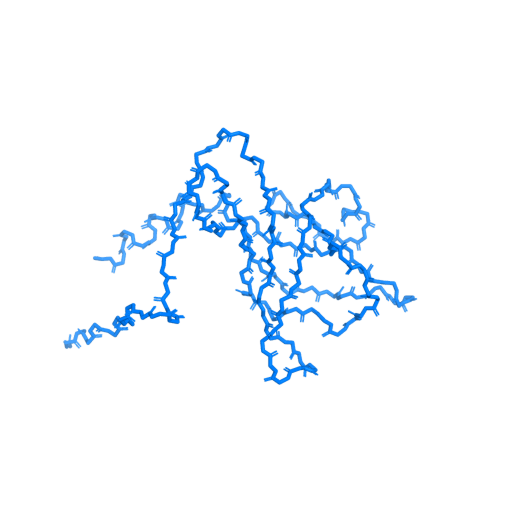663 1.00 92.06 90 CYS A CA 1
ATOM 703 C C . CYS A 1 90 ? 1.646 -0.072 11.177 1.00 92.06 90 CYS A C 1
ATOM 705 O O . CYS A 1 90 ? 0.531 -0.229 11.679 1.00 92.06 90 CYS A O 1
ATOM 707 N N . LEU A 1 91 ? 2.751 0.072 11.905 1.00 88.50 91 LEU A N 1
ATOM 708 C CA . LEU A 1 91 ? 2.733 0.129 13.358 1.00 88.50 91 LEU A CA 1
ATOM 709 C C . LEU A 1 91 ? 2.284 1.523 13.810 1.00 88.50 91 LEU A C 1
ATOM 711 O O . LEU A 1 91 ? 2.849 2.533 13.388 1.00 88.50 91 LEU A O 1
ATOM 715 N N . LEU A 1 92 ? 1.301 1.552 14.709 1.00 84.62 92 LEU A N 1
ATOM 716 C CA . LEU A 1 92 ? 0.917 2.689 15.538 1.00 84.62 92 LEU A CA 1
ATOM 717 C C . LEU A 1 92 ? 1.746 2.641 16.829 1.00 84.62 92 LEU A C 1
ATOM 719 O O . LEU A 1 92 ? 1.400 1.870 17.733 1.00 84.62 92 LEU A O 1
ATOM 723 N N . PRO A 1 93 ? 2.828 3.432 16.966 1.00 79.81 93 PRO A N 1
ATOM 724 C CA . PRO A 1 93 ? 3.766 3.261 18.078 1.00 79.81 93 PRO A CA 1
ATOM 725 C C . PRO A 1 93 ? 3.117 3.506 19.440 1.00 79.81 93 PRO A C 1
ATOM 727 O O . PRO A 1 93 ? 3.363 2.761 20.385 1.00 79.81 93 PRO A O 1
ATOM 730 N N . ALA A 1 94 ? 2.241 4.513 19.517 1.00 80.50 94 ALA A N 1
ATOM 731 C CA . ALA A 1 94 ? 1.540 4.887 20.743 1.00 80.50 94 ALA A CA 1
ATOM 732 C C . ALA A 1 94 ? 0.610 3.778 21.259 1.00 80.50 94 ALA A C 1
ATOM 734 O O . ALA A 1 94 ? 0.476 3.593 22.464 1.00 80.50 94 ALA A O 1
ATOM 735 N N . GLU A 1 95 ? -0.016 3.025 20.353 1.00 79.44 95 GLU A N 1
ATOM 736 C CA . GLU A 1 95 ? -1.000 1.995 20.700 1.00 79.44 95 GLU A CA 1
ATOM 737 C C . GLU A 1 95 ? -0.411 0.581 20.699 1.00 79.44 95 GLU A C 1
ATOM 739 O O . GLU A 1 95 ? -1.091 -0.356 21.112 1.00 79.44 95 GLU A O 1
ATOM 744 N N . ARG A 1 96 ? 0.833 0.412 20.221 1.00 82.38 96 ARG A N 1
ATOM 745 C CA . ARG A 1 96 ? 1.462 -0.893 19.940 1.00 82.38 96 ARG A CA 1
ATOM 746 C C . ARG A 1 96 ? 0.563 -1.807 19.096 1.00 82.38 96 ARG A C 1
ATOM 748 O O . ARG A 1 96 ? 0.534 -3.020 19.288 1.00 82.38 96 ARG A O 1
ATOM 755 N N . LYS A 1 97 ? -0.177 -1.212 18.161 1.00 84.19 97 LYS A N 1
ATOM 756 C CA . LYS A 1 97 ? -1.110 -1.905 17.266 1.00 84.19 97 LYS A CA 1
ATOM 757 C C . LYS A 1 97 ? -0.683 -1.756 15.823 1.00 84.19 97 LYS A C 1
ATOM 759 O O . LYS A 1 97 ? -0.091 -0.751 15.444 1.00 84.19 97 LYS A O 1
ATOM 764 N N . TRP A 1 98 ? -1.042 -2.740 15.017 1.00 87.12 98 TRP A N 1
ATOM 765 C CA . TRP A 1 98 ? -0.935 -2.653 13.570 1.00 87.12 98 TRP A CA 1
ATOM 766 C C . TRP A 1 98 ? -2.243 -2.117 13.001 1.00 87.12 98 TRP A C 1
ATOM 768 O O . TRP A 1 98 ? -3.320 -2.518 13.443 1.00 87.12 98 TRP A O 1
ATOM 778 N N . ALA A 1 99 ? -2.139 -1.206 12.039 1.00 87.88 99 ALA A N 1
ATOM 779 C CA . ALA A 1 99 ? -3.270 -0.644 11.319 1.00 87.88 99 ALA A CA 1
ATOM 780 C C . ALA A 1 99 ? -3.144 -0.960 9.831 1.00 87.88 99 ALA A C 1
ATOM 782 O O . ALA A 1 99 ? -2.070 -0.799 9.252 1.00 87.88 99 ALA A O 1
ATOM 783 N N . LEU A 1 100 ? -4.252 -1.372 9.215 1.00 91.00 100 LEU A N 1
ATOM 784 C CA . LEU A 1 100 ? -4.357 -1.504 7.767 1.00 91.00 100 LEU A CA 1
ATOM 785 C C . LEU A 1 100 ? -4.484 -0.107 7.147 1.00 91.00 100 LEU A C 1
ATOM 787 O O . LEU A 1 100 ? -5.451 0.607 7.414 1.00 91.00 100 LEU A O 1
ATOM 791 N N . VAL A 1 101 ? -3.513 0.277 6.323 1.00 91.50 101 VAL A N 1
ATOM 792 C CA . VAL A 1 101 ? -3.450 1.618 5.716 1.00 91.50 101 VAL A CA 1
ATOM 793 C C . VAL A 1 101 ? -3.657 1.599 4.206 1.00 91.50 101 VAL A C 1
ATOM 795 O O . VAL A 1 101 ? -4.112 2.594 3.639 1.00 91.50 101 VAL A O 1
ATOM 798 N N . GLY A 1 102 ? -3.382 0.466 3.562 1.00 93.00 102 GLY A N 1
ATOM 799 C CA . GLY A 1 102 ? -3.517 0.317 2.121 1.00 93.00 102 GLY A CA 1
ATOM 800 C C . GLY A 1 102 ? -3.786 -1.116 1.692 1.00 93.00 102 GLY A C 1
ATOM 801 O O . GLY A 1 102 ? -3.656 -2.053 2.482 1.00 93.00 102 GLY A O 1
ATOM 802 N N . VAL A 1 103 ? -4.152 -1.267 0.425 1.00 93.75 103 VAL A N 1
ATOM 803 C CA . VAL A 1 103 ? -4.354 -2.555 -0.239 1.00 93.75 103 VAL A CA 1
ATOM 804 C C . VAL A 1 103 ? -3.684 -2.545 -1.610 1.00 93.75 103 VAL A C 1
ATOM 806 O O . VAL A 1 103 ? -3.687 -1.524 -2.301 1.00 93.75 103 VAL A O 1
ATOM 809 N N . ALA A 1 104 ? -3.071 -3.661 -1.992 1.00 92.44 104 ALA A N 1
ATOM 810 C CA . ALA A 1 104 ? -2.441 -3.812 -3.297 1.00 92.44 104 ALA A CA 1
ATOM 811 C C . ALA A 1 104 ? -3.500 -3.874 -4.403 1.00 92.44 104 ALA A C 1
ATOM 813 O O . ALA A 1 104 ? -4.419 -4.692 -4.344 1.00 92.44 104 ALA A O 1
ATOM 814 N N . SER A 1 105 ? -3.348 -3.045 -5.433 1.00 87.94 105 SER A N 1
ATOM 815 C CA . SER A 1 105 ? -4.056 -3.193 -6.708 1.00 87.94 105 SER A CA 1
ATOM 816 C C . SER A 1 105 ? -3.188 -3.931 -7.724 1.00 87.94 105 SER A C 1
ATOM 818 O O . SER A 1 105 ? -1.975 -4.046 -7.562 1.00 87.94 105 SER A O 1
ATOM 820 N N . TRP A 1 106 ? -3.806 -4.433 -8.796 1.00 81.44 106 TRP A N 1
ATOM 821 C CA . TRP A 1 106 ? -3.051 -4.972 -9.924 1.00 81.44 106 TRP A CA 1
ATOM 822 C C . TRP A 1 106 ? -2.261 -3.850 -10.607 1.00 81.44 106 TRP A C 1
ATOM 824 O O . TRP A 1 106 ? -2.848 -2.854 -11.040 1.00 81.44 106 TRP A O 1
ATOM 834 N N . ARG A 1 107 ? -0.937 -4.004 -10.690 1.00 76.88 107 ARG A N 1
ATOM 835 C CA . ARG A 1 107 ? -0.017 -3.054 -11.328 1.00 76.88 107 ARG A CA 1
ATOM 836 C C . ARG A 1 107 ? 1.079 -3.808 -12.082 1.00 76.88 107 ARG A C 1
ATOM 838 O O . ARG A 1 107 ? 1.148 -5.032 -12.038 1.00 76.88 107 ARG A O 1
ATOM 845 N N . ILE A 1 108 ? 1.853 -3.066 -12.872 1.00 78.56 108 ILE A N 1
ATOM 846 C CA . ILE A 1 108 ? 2.984 -3.597 -13.635 1.00 78.56 108 ILE A CA 1
ATOM 847 C C . ILE A 1 108 ? 4.271 -3.179 -12.920 1.00 78.56 108 ILE A C 1
ATOM 849 O O . ILE A 1 108 ? 4.684 -2.021 -13.065 1.00 78.56 108 ILE A O 1
ATOM 853 N N . ALA A 1 109 ? 4.913 -4.134 -12.243 1.00 81.56 109 ALA A N 1
ATOM 854 C CA . ALA A 1 109 ? 6.141 -3.956 -11.463 1.00 81.56 109 ALA A CA 1
ATOM 855 C C . ALA A 1 109 ? 7.225 -3.141 -12.156 1.00 81.56 109 ALA A C 1
ATOM 857 O O . ALA A 1 109 ? 7.816 -2.261 -11.548 1.00 81.56 109 ALA A O 1
ATOM 858 N N . CYS A 1 110 ? 7.495 -3.413 -13.434 1.00 83.88 110 CYS A N 1
ATOM 859 C CA . CYS A 1 110 ? 8.617 -2.809 -14.141 1.00 83.88 110 CYS A CA 1
ATOM 860 C C . CYS A 1 110 ? 8.196 -2.115 -15.428 1.00 83.88 110 CYS A C 1
ATOM 862 O O . CYS A 1 110 ? 7.306 -2.555 -16.164 1.00 83.88 110 CYS A O 1
ATOM 864 N N . ALA A 1 111 ? 8.854 -0.996 -15.707 1.00 82.62 111 ALA A N 1
ATOM 865 C CA . ALA A 1 111 ? 8.794 -0.362 -17.009 1.00 82.62 111 ALA A CA 1
ATOM 866 C C . ALA A 1 111 ? 9.490 -1.240 -18.072 1.00 82.62 111 ALA A C 1
ATOM 868 O O . ALA A 1 111 ? 10.289 -2.111 -17.723 1.00 82.62 111 ALA A O 1
ATOM 869 N N . PRO A 1 112 ? 9.218 -1.029 -19.376 1.00 83.00 112 PRO A N 1
ATOM 870 C CA . PRO A 1 112 ? 9.818 -1.832 -20.448 1.00 83.00 112 PRO A CA 1
ATOM 871 C C . PRO A 1 112 ? 11.355 -1.867 -20.444 1.00 83.00 112 PRO A C 1
ATOM 873 O O . PRO A 1 112 ? 11.951 -2.809 -20.950 1.00 83.00 112 PRO A O 1
ATOM 876 N N . ASN A 1 113 ? 11.999 -0.859 -19.852 1.00 84.94 113 ASN A N 1
ATOM 877 C CA . ASN A 1 113 ? 13.451 -0.775 -19.675 1.00 84.94 113 ASN A CA 1
ATOM 878 C C . ASN A 1 113 ? 13.983 -1.569 -18.460 1.00 84.94 113 ASN A C 1
ATOM 880 O O . ASN A 1 113 ? 15.157 -1.445 -18.124 1.00 84.94 113 ASN A O 1
ATOM 884 N N . GLY A 1 114 ? 13.133 -2.346 -17.782 1.00 82.38 114 GLY A N 1
ATOM 885 C CA . GLY A 1 114 ? 13.495 -3.180 -16.634 1.00 82.38 114 GLY A CA 1
ATOM 886 C C . GLY A 1 114 ? 13.589 -2.439 -15.298 1.00 82.38 114 GLY A C 1
ATOM 887 O O . GLY A 1 114 ? 13.887 -3.070 -14.288 1.00 82.38 114 GLY A O 1
ATOM 888 N N . ILE A 1 115 ? 13.335 -1.127 -15.261 1.00 83.31 115 ILE A N 1
ATOM 889 C CA . ILE A 1 115 ? 13.355 -0.340 -14.020 1.00 83.31 115 ILE A CA 1
ATOM 890 C C . ILE A 1 115 ? 12.059 -0.588 -13.240 1.00 83.31 115 ILE A C 1
ATOM 892 O O . ILE A 1 115 ? 10.967 -0.481 -13.807 1.00 83.31 115 ILE A O 1
ATOM 896 N N . GLU A 1 116 ? 12.182 -0.909 -11.948 1.00 82.00 116 GLU A N 1
ATOM 897 C CA . GLU A 1 116 ? 11.035 -1.083 -11.049 1.00 82.00 116 GLU A CA 1
ATOM 898 C C . GLU A 1 116 ? 10.277 0.243 -10.912 1.00 82.00 116 GLU A C 1
ATOM 900 O O . GLU A 1 116 ? 10.858 1.315 -10.720 1.00 82.00 116 GLU A O 1
ATOM 905 N N . ARG A 1 117 ? 8.957 0.173 -11.045 1.00 82.50 117 ARG A N 1
ATOM 906 C CA . ARG A 1 117 ? 8.070 1.292 -10.779 1.00 82.50 117 ARG A CA 1
ATOM 907 C C . ARG A 1 117 ? 7.900 1.437 -9.267 1.00 82.50 117 ARG A C 1
ATOM 909 O O . ARG A 1 117 ? 7.816 0.434 -8.563 1.00 82.50 117 ARG A O 1
ATOM 916 N N . PRO A 1 118 ? 7.769 2.670 -8.758 1.00 83.88 118 PRO A N 1
ATOM 917 C CA . PRO A 1 118 ? 7.379 2.883 -7.374 1.00 83.88 118 PRO A CA 1
ATOM 918 C C . PRO A 1 118 ? 6.101 2.111 -7.024 1.00 83.88 118 PRO A C 1
ATOM 920 O O . PRO A 1 118 ? 5.133 2.098 -7.795 1.00 83.88 118 PRO A O 1
ATOM 923 N N . ARG A 1 119 ? 6.094 1.487 -5.845 1.00 87.69 119 ARG A N 1
ATOM 924 C CA . ARG A 1 119 ? 4.974 0.664 -5.390 1.00 87.69 119 ARG A CA 1
ATOM 925 C C . ARG A 1 119 ? 3.820 1.562 -4.978 1.00 87.69 119 ARG A C 1
ATOM 927 O O . ARG A 1 119 ? 3.978 2.451 -4.138 1.00 87.69 119 ARG A O 1
ATOM 934 N N . MET A 1 120 ? 2.647 1.306 -5.545 1.00 90.25 120 MET A N 1
ATOM 935 C CA . MET A 1 120 ? 1.428 2.040 -5.226 1.00 90.25 120 MET A CA 1
ATOM 936 C C . MET A 1 120 ? 0.343 1.128 -4.692 1.00 90.25 120 MET A C 1
ATOM 938 O O . MET A 1 120 ? 0.042 0.084 -5.267 1.00 90.25 120 MET A O 1
ATOM 942 N N . TYR A 1 121 ? -0.310 1.613 -3.650 1.00 92.62 121 TYR A N 1
ATOM 943 C CA . TYR A 1 121 ? -1.422 0.952 -2.988 1.00 92.62 121 TYR A CA 1
ATOM 944 C C . TYR A 1 121 ? -2.632 1.876 -2.967 1.00 92.62 121 TYR A C 1
ATOM 946 O O . TYR A 1 121 ? -2.488 3.095 -3.068 1.00 92.62 121 TYR A O 1
ATOM 954 N N . ASP A 1 122 ? -3.823 1.320 -2.796 1.00 92.56 122 ASP A N 1
ATOM 955 C CA . ASP A 1 122 ? -5.032 2.115 -2.610 1.00 92.56 122 ASP A CA 1
ATOM 956 C C . ASP A 1 122 ? -5.268 2.356 -1.117 1.00 92.56 122 ASP A C 1
ATOM 958 O O . ASP A 1 122 ? -5.228 1.433 -0.303 1.00 92.56 122 ASP A O 1
ATOM 962 N N . LYS A 1 123 ? -5.474 3.621 -0.743 1.00 91.75 123 LYS A N 1
ATOM 963 C CA . LYS A 1 123 ? -5.681 4.070 0.636 1.00 91.75 123 LYS A CA 1
ATOM 964 C C . LYS A 1 123 ? -6.973 3.485 1.188 1.00 91.75 123 LYS A C 1
ATOM 966 O O . LYS A 1 123 ? -8.053 3.662 0.620 1.00 91.75 123 LYS A O 1
ATOM 971 N N . ILE A 1 124 ? -6.886 2.898 2.376 1.00 90.25 124 ILE A N 1
ATOM 972 C CA . ILE A 1 124 ? -8.081 2.462 3.107 1.00 90.25 124 ILE A CA 1
ATOM 973 C C . ILE A 1 124 ? -8.846 3.656 3.674 1.00 90.25 124 ILE A C 1
ATOM 975 O O . ILE A 1 124 ? -10.075 3.642 3.697 1.00 90.25 124 ILE A O 1
ATOM 979 N N . THR A 1 125 ? -8.140 4.709 4.100 1.00 87.06 125 THR A N 1
ATOM 980 C CA . THR A 1 125 ? -8.730 5.870 4.785 1.00 87.06 125 THR A CA 1
ATOM 981 C C . THR A 1 125 ? -9.858 6.526 3.990 1.00 87.06 125 THR A C 1
ATOM 983 O O . THR A 1 125 ? -10.900 6.813 4.581 1.00 87.06 125 THR A O 1
ATOM 986 N N . SER A 1 126 ? -9.704 6.656 2.666 1.00 86.19 126 SER A N 1
ATOM 987 C CA . SER A 1 126 ? -10.719 7.213 1.759 1.00 86.19 126 SER A CA 1
ATOM 988 C C . SER A 1 126 ? -12.044 6.445 1.759 1.00 86.19 126 SER A C 1
ATOM 990 O O . SER A 1 126 ? -13.081 7.021 1.454 1.00 86.19 126 SER A O 1
ATOM 992 N N . ASN A 1 127 ? -12.023 5.157 2.113 1.00 88.62 127 ASN A N 1
ATOM 993 C CA . ASN A 1 127 ? -13.174 4.258 2.019 1.00 88.62 127 ASN A CA 1
ATOM 994 C C . ASN A 1 127 ? -13.709 3.818 3.393 1.00 88.62 127 ASN A C 1
ATOM 996 O O . ASN A 1 127 ? -14.633 3.013 3.470 1.00 88.62 127 ASN A O 1
ATOM 1000 N N . THR A 1 128 ? -13.148 4.328 4.497 1.00 87.88 128 THR A N 1
ATOM 1001 C CA . THR A 1 128 ? -13.486 3.853 5.854 1.00 87.88 128 THR A CA 1
ATOM 1002 C C . THR A 1 128 ? -14.956 4.019 6.227 1.00 87.88 128 THR A C 1
ATOM 1004 O O . THR A 1 128 ? -15.490 3.161 6.927 1.00 87.88 128 THR A O 1
ATOM 1007 N N . GLN A 1 129 ? -15.610 5.091 5.779 1.00 89.25 129 GLN A N 1
ATOM 1008 C CA . GLN A 1 129 ? -17.036 5.304 6.025 1.00 89.25 129 GLN A CA 1
ATOM 1009 C C . GLN A 1 129 ? -17.879 4.247 5.304 1.00 89.25 129 GLN A C 1
ATOM 1011 O O . GLN A 1 129 ? -18.611 3.507 5.957 1.00 89.25 129 GLN A O 1
ATOM 1016 N N . TRP A 1 130 ? -17.689 4.111 3.991 1.00 91.19 130 TRP A N 1
ATOM 1017 C CA . TRP A 1 130 ? -18.386 3.121 3.170 1.00 91.19 130 TRP A CA 1
ATOM 1018 C C . TRP A 1 130 ? -18.176 1.685 3.675 1.00 91.19 130 TRP A C 1
ATOM 1020 O O . TRP A 1 130 ? -19.127 0.907 3.744 1.00 91.19 130 TRP A O 1
ATOM 1030 N N . LEU A 1 131 ? -16.952 1.337 4.096 1.00 88.56 131 LEU A N 1
ATOM 1031 C CA . LEU A 1 131 ? -16.654 0.024 4.679 1.00 88.56 131 LEU A CA 1
ATOM 1032 C C . LEU A 1 131 ? -17.504 -0.247 5.929 1.00 88.56 131 LEU A C 1
ATOM 1034 O O . LEU A 1 131 ? -18.060 -1.333 6.070 1.00 88.56 131 LEU A O 1
ATOM 1038 N N . ARG A 1 132 ? -17.629 0.735 6.831 1.00 88.38 132 ARG A N 1
ATOM 1039 C CA . ARG A 1 132 ? -18.441 0.591 8.051 1.00 88.38 132 ARG A CA 1
ATOM 1040 C C . ARG A 1 132 ? -19.926 0.476 7.737 1.00 88.38 132 ARG A C 1
ATOM 1042 O O . ARG A 1 132 ? -20.587 -0.371 8.323 1.00 88.38 132 ARG A O 1
ATOM 1049 N N . GLU A 1 133 ? -20.428 1.308 6.829 1.00 92.44 133 GLU A N 1
ATOM 1050 C CA . GLU A 1 133 ? -21.831 1.291 6.403 1.00 92.44 133 GLU A CA 1
ATOM 1051 C C . GLU A 1 133 ? -22.195 -0.049 5.754 1.00 92.44 133 GLU A C 1
ATOM 1053 O O . GLU A 1 133 ? -23.214 -0.641 6.096 1.00 92.44 133 GLU A O 1
ATOM 1058 N N . THR A 1 134 ? -21.322 -0.578 4.895 1.00 93.12 134 THR A N 1
ATOM 1059 C CA . THR A 1 134 ? -21.524 -1.873 4.231 1.00 93.12 134 THR A CA 1
ATOM 1060 C C . THR A 1 134 ? -21.553 -3.019 5.238 1.00 93.12 134 THR A C 1
ATOM 1062 O O . THR A 1 134 ? -22.455 -3.852 5.198 1.00 93.12 134 THR A O 1
ATOM 1065 N N . ILE A 1 135 ? -20.602 -3.051 6.180 1.00 88.12 135 ILE A N 1
ATOM 1066 C CA . ILE A 1 135 ? -20.583 -4.070 7.239 1.00 88.12 135 ILE A CA 1
ATOM 1067 C C . ILE A 1 135 ? -21.859 -3.975 8.081 1.00 88.12 135 ILE A C 1
ATOM 1069 O O . ILE A 1 135 ? -22.486 -5.000 8.316 1.00 88.12 135 ILE A O 1
ATOM 1073 N N . ALA A 1 136 ? -22.273 -2.767 8.479 1.00 90.25 136 ALA A N 1
ATOM 1074 C CA . ALA A 1 136 ? -23.476 -2.550 9.281 1.00 90.25 136 ALA A CA 1
ATOM 1075 C C . ALA A 1 136 ? -24.775 -2.939 8.552 1.00 90.25 136 ALA A C 1
ATOM 1077 O O . ALA A 1 136 ? -25.709 -3.402 9.194 1.00 90.25 136 ALA A O 1
ATOM 1078 N N . ALA A 1 137 ? -24.833 -2.776 7.228 1.00 87.00 137 ALA A N 1
ATOM 1079 C CA . ALA A 1 137 ? -25.991 -3.143 6.411 1.00 87.00 137 ALA A CA 1
ATOM 1080 C C . ALA A 1 137 ? -26.112 -4.654 6.138 1.00 87.00 137 ALA A C 1
ATOM 1082 O O . ALA A 1 137 ? -27.137 -5.096 5.627 1.00 87.00 137 ALA A O 1
ATOM 1083 N N . THR A 1 138 ? -25.064 -5.430 6.432 1.00 68.38 138 THR A N 1
ATOM 1084 C CA . THR A 1 138 ? -25.019 -6.885 6.197 1.00 68.38 138 THR A CA 1
ATOM 1085 C C . THR A 1 138 ? -25.257 -7.693 7.485 1.00 68.38 138 THR A C 1
ATOM 1087 O O . THR A 1 138 ? -25.213 -8.924 7.448 1.00 68.38 138 THR A O 1
ATOM 1090 N N . VAL A 1 139 ? -25.475 -7.013 8.620 1.00 55.53 139 VAL A N 1
ATOM 1091 C CA . VAL A 1 139 ? -25.863 -7.614 9.916 1.00 55.53 139 VAL A CA 1
ATOM 1092 C C . VAL A 1 139 ? -27.382 -7.619 10.102 1.00 55.53 139 VAL A C 1
ATOM 1094 O O . VAL A 1 139 ? -28.099 -7.153 9.190 1.00 55.53 139 VAL A O 1
#

Foldseek 3Di:
DDPPPPDDDDDPVRDDDADDDDPDPQPFAQKWWWADWPVDPDIDIFTKDFDDCVQQVVFHDDDPQKTWIDGPDDDLDQGPDGDWQTFIWTARPVVRTIYTFWTADDDRQADPVSGGRTGMTGGPNVCVVVVVVVVVVVD

pLDDT: mean 80.03, std 13.62, range [38.81, 94.38]

Radius of gyration: 16.69 Å; chains: 1; bounding box: 49×35×41 Å

Sequence (139 aa):
SPQTNNYISPSNYIGHSFTPPKAKQTVWTNCNTLGWSRQRDHLQRVQLKISDMKPCENISIATVNSMCTEAAYHKQDCSEEEFAGSPVVCLLPAERKWALVGVASWRIACAPNGIERPRMYDKITSNTQWLRETIAATV